Protein AF-A0A529Y7F2-F1 (afdb_monomer)

Mean predicted aligned error: 7.46 Å

Sequence (69 aa):
LRDDATAKRTGDPSQTLGAVIADRALDHGLVLRSRGNLLAFCPPLIITPEEVDEMFDRFSKAICDVLEQ

pLDDT: mean 86.32, std 18.37, range [34.31, 98.69]

Radius of gyration: 13.91 Å; Cα contacts (8 Å, |Δi|>4): 57; chains: 1; bounding box: 44×21×32 Å

Structure (mmCIF, N/CA/C/O backbone):
data_AF-A0A529Y7F2-F1
#
_entry.id   AF-A0A529Y7F2-F1
#
loop_
_atom_site.group_PDB
_atom_site.id
_atom_site.type_symbol
_atom_site.label_atom_id
_atom_site.label_alt_id
_atom_site.label_comp_id
_atom_site.label_asym_id
_atom_site.label_entity_id
_atom_site.label_seq_id
_atom_site.pdbx_PDB_ins_code
_atom_site.Cartn_x
_atom_site.Cartn_y
_atom_site.Cartn_z
_atom_site.occupancy
_atom_site.B_iso_or_equiv
_atom_site.auth_seq_id
_atom_site.auth_comp_id
_atom_site.auth_asym_id
_atom_site.auth_atom_id
_atom_site.pdbx_PDB_model_num
ATOM 1 N N . LEU A 1 1 ? 31.501 0.233 -2.123 1.00 43.47 1 LEU A N 1
ATOM 2 C CA . LEU A 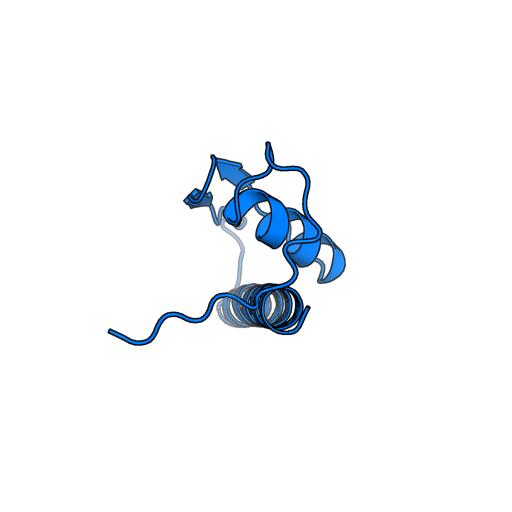1 1 ? 30.234 0.428 -2.855 1.00 43.47 1 LEU A CA 1
ATOM 3 C C . LEU A 1 1 ? 30.130 -0.752 -3.799 1.00 43.47 1 LEU A C 1
ATOM 5 O O . LEU A 1 1 ? 31.047 -0.923 -4.585 1.00 43.47 1 LEU A O 1
ATOM 9 N N . ARG A 1 2 ? 29.171 -1.654 -3.587 1.00 34.31 2 ARG A 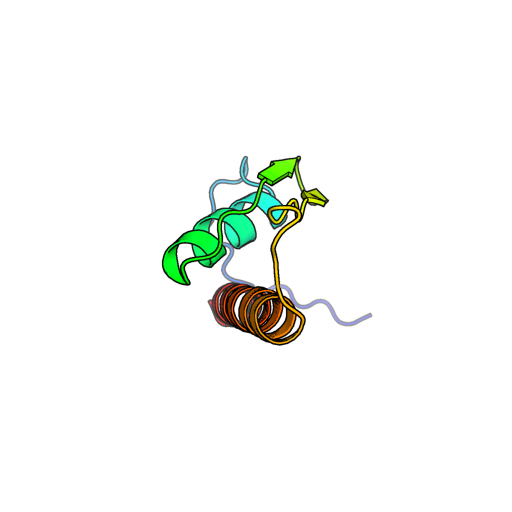N 1
ATOM 10 C CA . ARG A 1 2 ? 29.072 -2.909 -4.339 1.00 34.31 2 ARG A CA 1
ATOM 11 C C . ARG A 1 2 ? 28.148 -2.658 -5.530 1.00 34.31 2 ARG A C 1
ATOM 13 O O . ARG A 1 2 ? 26.995 -2.294 -5.327 1.00 34.31 2 ARG A O 1
ATOM 20 N N . ASP A 1 3 ? 28.703 -2.749 -6.732 1.00 50.62 3 ASP A N 1
ATOM 21 C CA . ASP A 1 3 ? 27.989 -2.636 -8.001 1.00 50.62 3 ASP A CA 1
ATOM 22 C C . ASP A 1 3 ? 27.183 -3.917 -8.262 1.00 50.62 3 ASP A C 1
ATOM 24 O O . ASP A 1 3 ? 27.735 -4.921 -8.710 1.00 50.62 3 ASP A O 1
ATOM 28 N N . ASP A 1 4 ? 25.876 -3.892 -8.000 1.00 46.81 4 ASP A N 1
ATOM 29 C CA . ASP A 1 4 ? 24.970 -4.986 -8.371 1.00 46.81 4 ASP A CA 1
ATOM 30 C C . ASP A 1 4 ? 24.397 -4.731 -9.776 1.00 46.81 4 ASP A C 1
ATOM 32 O O . ASP A 1 4 ? 23.252 -4.329 -9.977 1.00 46.81 4 ASP A O 1
ATOM 36 N N . ALA A 1 5 ? 25.245 -4.953 -10.782 1.00 51.72 5 ALA A N 1
ATOM 37 C CA . ALA A 1 5 ? 24.945 -4.812 -12.208 1.00 51.72 5 ALA A CA 1
ATOM 38 C C . ALA A 1 5 ? 24.203 -6.026 -12.817 1.00 51.72 5 ALA A C 1
ATOM 40 O O . ALA A 1 5 ? 24.438 -6.380 -13.971 1.00 51.72 5 ALA A O 1
ATOM 41 N N . THR A 1 6 ? 23.304 -6.679 -12.072 1.00 46.22 6 THR A N 1
ATOM 42 C CA . THR A 1 6 ? 22.545 -7.851 -12.564 1.00 46.22 6 THR A CA 1
ATOM 43 C C . THR A 1 6 ? 21.096 -7.900 -12.072 1.00 46.22 6 THR A C 1
ATOM 45 O O . THR A 1 6 ? 20.581 -8.973 -11.778 1.00 46.22 6 THR A O 1
ATOM 48 N N . ALA A 1 7 ? 20.402 -6.764 -12.006 1.00 51.84 7 ALA A N 1
ATOM 49 C CA . ALA A 1 7 ? 18.940 -6.777 -11.952 1.00 51.84 7 ALA A CA 1
ATOM 50 C C . ALA A 1 7 ? 18.402 -6.832 -13.390 1.00 51.84 7 ALA A C 1
ATOM 52 O O . ALA A 1 7 ? 18.581 -5.882 -14.162 1.00 51.84 7 ALA A O 1
ATOM 53 N N . LYS A 1 8 ? 17.772 -7.947 -13.780 1.00 50.25 8 LYS A N 1
ATOM 54 C CA . LYS A 1 8 ? 17.034 -8.054 -15.046 1.00 50.25 8 LYS A CA 1
ATOM 55 C C . LYS A 1 8 ? 15.863 -7.073 -15.000 1.00 50.25 8 LYS A C 1
ATOM 57 O O . LYS A 1 8 ? 14.781 -7.389 -14.536 1.00 50.25 8 LYS A O 1
ATOM 62 N N . ARG A 1 9 ? 16.074 -5.855 -15.496 1.00 55.34 9 ARG A N 1
ATOM 63 C CA . ARG A 1 9 ? 15.009 -4.862 -15.658 1.00 55.34 9 ARG A CA 1
ATOM 64 C C . ARG A 1 9 ? 14.138 -5.233 -16.855 1.00 55.34 9 ARG A C 1
ATOM 66 O O . ARG A 1 9 ? 14.273 -4.661 -17.931 1.00 55.34 9 ARG A O 1
ATOM 73 N N . THR A 1 10 ? 13.252 -6.203 -16.678 1.00 47.84 10 THR A N 1
ATOM 74 C CA . THR A 1 10 ? 12.092 -6.389 -17.555 1.00 47.84 10 THR A CA 1
ATOM 75 C C . THR A 1 10 ? 11.038 -5.359 -17.175 1.00 47.84 10 THR A C 1
ATOM 77 O O . THR A 1 10 ? 10.113 -5.631 -16.423 1.00 47.84 10 THR A O 1
ATOM 80 N N . GLY A 1 11 ? 11.221 -4.137 -17.666 1.00 57.88 11 GLY A N 1
ATOM 81 C CA . GLY A 1 11 ? 10.262 -3.051 -17.527 1.00 57.88 11 GLY A CA 1
ATOM 82 C C . GLY A 1 11 ? 10.452 -2.054 -18.660 1.00 57.88 11 GLY A C 1
ATOM 83 O O . GLY A 1 11 ? 11.572 -1.856 -19.133 1.00 57.88 11 GLY A O 1
ATOM 84 N N . ASP A 1 12 ? 9.359 -1.452 -19.120 1.00 60.12 12 ASP A N 1
ATOM 85 C CA . ASP A 1 12 ? 9.422 -0.315 -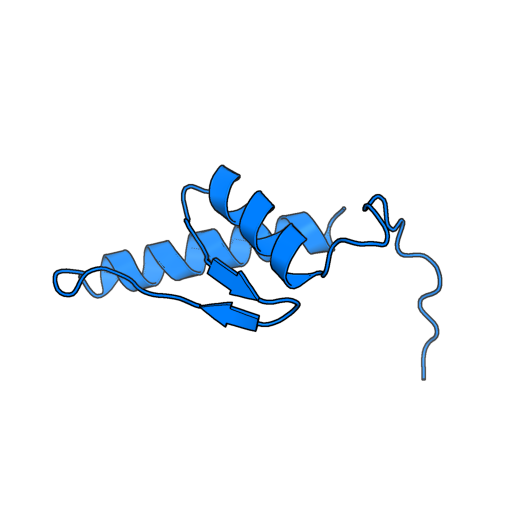20.035 1.00 60.12 12 ASP A CA 1
ATOM 86 C C . ASP A 1 12 ? 10.306 0.777 -19.394 1.00 60.12 12 ASP A C 1
ATOM 88 O O . ASP A 1 12 ? 10.029 1.173 -18.259 1.00 60.12 12 ASP A O 1
ATOM 92 N N . PRO A 1 13 ? 11.363 1.275 -20.068 1.00 62.00 13 PRO A N 1
ATOM 93 C CA . PRO A 1 13 ? 12.226 2.336 -19.544 1.00 62.00 13 PRO A CA 1
ATOM 94 C C . PRO A 1 13 ? 11.473 3.603 -19.114 1.00 62.00 13 PRO A C 1
ATOM 96 O O . PRO A 1 13 ? 12.017 4.410 -18.360 1.00 62.00 13 PRO A O 1
ATOM 99 N N . SER A 1 14 ? 10.245 3.795 -19.605 1.00 71.31 14 SER A N 1
ATOM 100 C CA . SER A 1 14 ? 9.363 4.898 -19.227 1.00 71.31 14 SER A CA 1
ATOM 101 C C . SER A 1 14 ? 8.661 4.696 -17.877 1.00 71.31 14 SER A C 1
ATOM 103 O O . SER A 1 14 ? 8.224 5.675 -17.264 1.00 71.31 14 SER A O 1
ATOM 105 N N . GLN A 1 15 ? 8.568 3.458 -17.379 1.00 79.75 15 GLN A N 1
ATOM 106 C CA . GLN A 1 15 ? 7.897 3.154 -16.122 1.00 79.75 15 GLN A CA 1
ATOM 107 C C . GLN A 1 15 ? 8.828 3.342 -14.925 1.00 79.75 15 GLN A C 1
ATOM 109 O O . GLN A 1 15 ? 9.893 2.741 -14.794 1.00 79.75 15 GLN A O 1
ATOM 114 N N . THR A 1 16 ? 8.387 4.180 -13.994 1.00 90.56 16 THR A N 1
ATOM 115 C CA . THR A 1 16 ? 9.049 4.362 -12.701 1.00 90.56 16 THR A CA 1
ATOM 116 C C . THR A 1 16 ? 8.799 3.171 -11.781 1.00 90.56 16 THR A C 1
ATOM 118 O O . THR A 1 16 ? 7.726 2.577 -11.844 1.00 90.56 16 THR A O 1
ATOM 121 N N . LEU A 1 17 ? 9.717 2.885 -10.852 1.00 91.31 17 LEU A N 1
ATOM 122 C CA . LEU A 1 17 ? 9.561 1.795 -9.879 1.00 91.31 17 LEU A CA 1
ATOM 123 C C . LEU A 1 17 ? 8.246 1.904 -9.090 1.00 91.31 17 LEU A C 1
ATOM 125 O O . LEU A 1 17 ? 7.571 0.903 -8.881 1.00 91.31 17 LEU A O 1
ATOM 129 N N . GLY A 1 18 ? 7.833 3.120 -8.718 1.00 93.50 18 GLY A N 1
ATOM 130 C CA . GLY A 1 18 ? 6.536 3.326 -8.065 1.00 93.50 18 GLY A CA 1
ATOM 131 C C . GLY A 1 18 ? 5.335 2.949 -8.943 1.00 93.50 18 GLY A C 1
ATOM 132 O O . GLY A 1 18 ? 4.333 2.475 -8.423 1.00 93.50 18 GLY A O 1
ATOM 133 N N . ALA A 1 19 ? 5.424 3.093 -10.268 1.00 93.88 19 ALA A N 1
ATOM 134 C CA . ALA A 1 19 ? 4.373 2.634 -11.179 1.00 93.88 19 ALA A CA 1
ATOM 135 C C . ALA A 1 19 ? 4.312 1.101 -11.233 1.00 93.88 19 ALA A C 1
ATOM 137 O O . ALA A 1 19 ? 3.226 0.544 -11.124 1.00 93.88 19 ALA A O 1
ATOM 138 N N . VAL A 1 20 ? 5.472 0.440 -11.290 1.00 94.69 20 VAL A N 1
ATOM 139 C CA . VAL A 1 20 ? 5.574 -1.029 -11.276 1.00 94.69 20 VAL A CA 1
ATOM 140 C C . VAL A 1 20 ? 5.017 -1.614 -9.974 1.00 94.69 20 VAL A C 1
ATOM 142 O O . VAL A 1 20 ? 4.250 -2.571 -10.002 1.00 94.69 20 VAL A O 1
ATOM 145 N N . ILE A 1 21 ? 5.351 -1.016 -8.826 1.00 95.75 21 ILE A N 1
ATOM 146 C CA . ILE A 1 21 ? 4.818 -1.451 -7.527 1.00 95.75 21 ILE A CA 1
ATOM 147 C C . ILE A 1 21 ? 3.305 -1.220 -7.445 1.00 95.75 21 ILE A C 1
ATOM 149 O O . ILE A 1 21 ? 2.603 -2.071 -6.915 1.00 95.75 21 ILE A O 1
ATOM 153 N N . ALA A 1 22 ? 2.789 -0.095 -7.955 1.00 95.56 22 A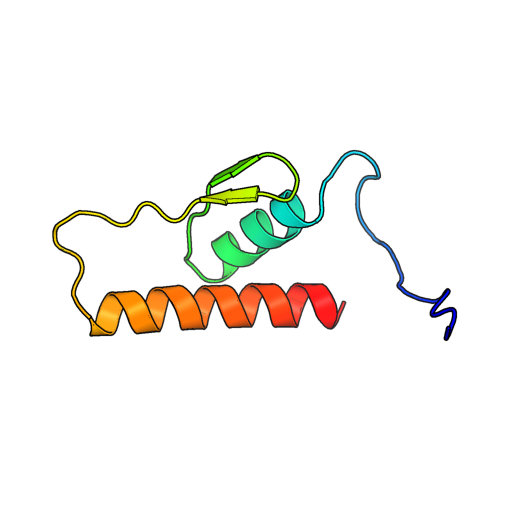LA A N 1
ATOM 154 C CA . ALA A 1 22 ? 1.349 0.173 -7.945 1.00 95.56 22 ALA A CA 1
ATOM 155 C C . ALA A 1 22 ? 0.559 -0.832 -8.799 1.00 95.56 22 ALA A C 1
ATOM 157 O 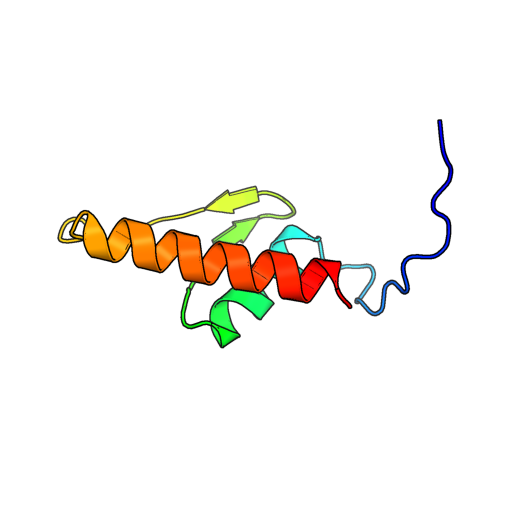O . ALA A 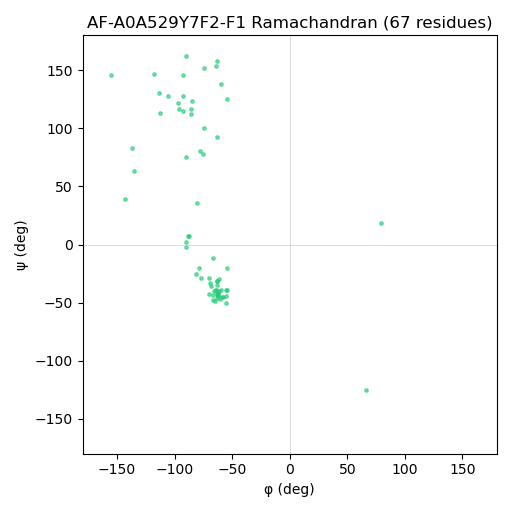1 22 ? -0.515 -1.255 -8.381 1.00 95.56 22 ALA A O 1
ATOM 158 N N . ASP A 1 23 ? 1.100 -1.227 -9.954 1.00 95.12 23 ASP A N 1
ATOM 159 C CA . ASP A 1 23 ? 0.518 -2.265 -10.809 1.00 95.12 23 ASP A CA 1
ATOM 160 C C . ASP A 1 23 ? 0.524 -3.622 -10.095 1.00 95.12 23 ASP A C 1
ATOM 162 O O . ASP A 1 23 ? -0.519 -4.249 -9.937 1.00 95.12 23 ASP A O 1
ATOM 166 N N . ARG A 1 24 ? 1.665 -4.016 -9.511 1.00 96.44 24 ARG A N 1
ATOM 167 C CA . ARG A 1 24 ? 1.749 -5.264 -8.740 1.00 96.44 24 ARG A CA 1
ATOM 168 C C . ARG A 1 24 ? 0.853 -5.260 -7.499 1.00 96.44 24 ARG A C 1
ATOM 170 O O . ARG A 1 24 ? 0.301 -6.290 -7.134 1.00 96.44 24 ARG A O 1
ATOM 177 N N . ALA A 1 25 ? 0.686 -4.119 -6.835 1.00 97.44 25 ALA A N 1
ATOM 178 C CA . ALA A 1 25 ? -0.211 -3.986 -5.690 1.00 97.44 25 ALA A CA 1
ATOM 179 C C . ALA A 1 25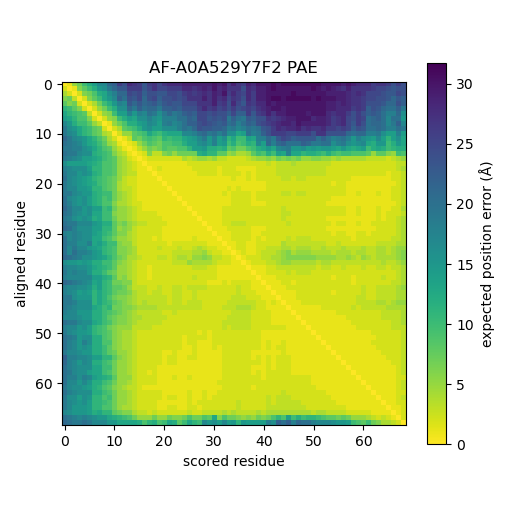 ? -1.676 -4.247 -6.072 1.00 97.44 25 ALA A C 1
ATOM 181 O O . ALA A 1 25 ? -2.417 -4.804 -5.258 1.00 97.44 25 ALA A O 1
ATOM 182 N N . LEU A 1 26 ? -2.077 -3.920 -7.307 1.00 97.00 26 LEU A N 1
ATOM 183 C CA . LEU A 1 26 ? -3.423 -4.192 -7.806 1.00 97.00 26 LEU A CA 1
ATOM 184 C C . LEU A 1 26 ? -3.708 -5.698 -7.875 1.00 97.00 26 LEU A C 1
ATOM 186 O O . LEU A 1 26 ? -4.797 -6.115 -7.478 1.00 97.00 26 LEU A O 1
ATOM 190 N N . ASP A 1 27 ? -2.723 -6.510 -8.272 1.00 97.44 27 ASP A N 1
ATOM 191 C CA . ASP A 1 27 ? -2.826 -7.979 -8.269 1.00 97.44 27 ASP A CA 1
ATOM 192 C C . ASP A 1 27 ? -3.062 -8.541 -6.854 1.00 97.44 27 ASP A C 1
ATOM 194 O O . ASP A 1 27 ? -3.737 -9.556 -6.682 1.00 97.44 27 ASP A O 1
ATOM 198 N N . HIS A 1 28 ? -2.562 -7.845 -5.826 1.00 96.94 28 HIS A N 1
ATOM 199 C CA . HIS A 1 28 ? -2.772 -8.171 -4.408 1.00 96.94 28 HIS A CA 1
ATOM 200 C C . HIS A 1 28 ? -4.031 -7.524 -3.806 1.00 96.94 28 HIS A C 1
ATOM 202 O O . HIS A 1 28 ? -4.245 -7.603 -2.596 1.00 96.94 28 HIS A O 1
ATOM 208 N N . GLY A 1 29 ? -4.877 -6.880 -4.617 1.00 96.94 29 GLY A N 1
ATOM 209 C CA . GLY A 1 29 ? -6.116 -6.237 -4.170 1.00 96.94 29 GLY A CA 1
ATOM 210 C C . GLY A 1 29 ? -5.923 -4.868 -3.507 1.00 96.94 29 GLY A C 1
ATOM 211 O O . GLY A 1 29 ? -6.813 -4.399 -2.799 1.00 96.94 29 GLY A O 1
ATOM 212 N N . LEU A 1 30 ? -4.774 -4.219 -3.715 1.00 97.94 30 LEU A N 1
ATOM 213 C CA . LEU A 1 30 ? -4.460 -2.897 -3.182 1.00 97.94 30 LEU A CA 1
ATOM 214 C C . LEU A 1 30 ? -4.351 -1.859 -4.306 1.00 97.94 30 LEU A C 1
ATOM 216 O O . LEU A 1 30 ? -3.415 -1.860 -5.101 1.00 97.94 30 LEU A O 1
ATOM 220 N N . VAL A 1 31 ? -5.280 -0.904 -4.328 1.00 97.06 31 VAL A N 1
ATOM 221 C CA . VAL A 1 31 ? -5.254 0.203 -5.293 1.00 97.06 31 VAL A CA 1
ATOM 222 C C . VAL A 1 31 ? -4.374 1.334 -4.763 1.00 97.06 31 VAL A C 1
ATOM 224 O O . VAL A 1 31 ? -4.708 1.970 -3.763 1.00 97.06 31 VAL A O 1
ATOM 227 N N . LEU A 1 32 ? -3.276 1.628 -5.463 1.00 96.88 32 LEU A N 1
ATOM 228 C CA . LEU A 1 32 ? -2.381 2.744 -5.146 1.00 96.88 32 LEU A CA 1
ATOM 229 C C . LEU A 1 32 ? -2.328 3.764 -6.275 1.00 96.88 32 LEU A C 1
ATOM 231 O O . LEU A 1 32 ? -2.353 3.428 -7.459 1.00 96.88 32 LEU A O 1
ATOM 235 N N . ARG A 1 33 ? -2.173 5.036 -5.903 1.00 94.81 33 ARG A N 1
ATOM 236 C CA . ARG A 1 33 ? -1.871 6.100 -6.862 1.00 94.81 33 ARG A CA 1
ATOM 237 C C . ARG A 1 33 ? -0.368 6.349 -6.894 1.00 94.81 33 ARG A C 1
ATOM 239 O O . ARG A 1 33 ? 0.192 6.834 -5.911 1.00 94.81 33 ARG A O 1
ATOM 246 N N . SER A 1 34 ? 0.258 6.103 -8.041 1.00 93.81 34 SER A N 1
ATOM 247 C CA . SER A 1 34 ? 1.660 6.451 -8.282 1.00 93.81 34 SER A CA 1
ATOM 248 C C . SER A 1 34 ? 1.816 7.830 -8.938 1.00 93.81 34 SER A C 1
ATOM 250 O O . SER A 1 34 ? 0.994 8.289 -9.738 1.00 93.81 34 SER A O 1
ATOM 252 N N . ARG A 1 35 ? 2.893 8.527 -8.576 1.00 91.88 35 ARG A N 1
ATOM 253 C CA . ARG A 1 35 ? 3.410 9.734 -9.236 1.00 91.88 35 ARG A CA 1
ATOM 254 C C . ARG A 1 35 ? 4.926 9.599 -9.321 1.00 91.88 35 ARG A C 1
ATOM 256 O O . ARG A 1 35 ? 5.660 10.086 -8.466 1.00 91.88 35 ARG A O 1
ATOM 263 N N . GLY A 1 36 ? 5.394 8.889 -10.341 1.00 88.25 36 GLY A N 1
ATOM 264 C CA . GLY A 1 36 ? 6.789 8.471 -10.407 1.00 88.25 36 GLY A CA 1
ATOM 265 C C . GLY A 1 36 ? 7.100 7.472 -9.289 1.00 88.25 36 GLY A C 1
ATOM 266 O O . GLY A 1 36 ? 6.387 6.489 -9.117 1.00 88.25 36 GLY A O 1
ATOM 267 N N . ASN A 1 37 ? 8.116 7.762 -8.474 1.00 89.38 37 ASN A N 1
ATOM 268 C CA . ASN A 1 37 ? 8.471 6.940 -7.307 1.00 89.38 37 ASN A CA 1
ATOM 269 C C . ASN A 1 37 ? 7.719 7.320 -6.017 1.00 89.38 37 ASN A C 1
ATOM 271 O O . ASN A 1 37 ? 8.036 6.803 -4.951 1.00 89.38 37 ASN A O 1
ATOM 275 N N . LEU A 1 38 ? 6.740 8.225 -6.096 1.00 93.06 38 LEU A N 1
ATOM 276 C CA . LEU A 1 38 ? 5.850 8.548 -4.984 1.00 93.06 38 LEU A CA 1
ATOM 277 C C . LEU A 1 38 ? 4.591 7.677 -5.059 1.00 93.06 38 LEU A C 1
ATOM 279 O O . LEU A 1 38 ? 3.916 7.672 -6.090 1.00 93.06 38 LEU A O 1
ATOM 283 N N . LEU A 1 39 ? 4.250 7.004 -3.961 1.00 95.56 39 LEU A N 1
ATOM 284 C CA . LEU A 1 39 ? 3.012 6.241 -3.798 1.00 95.56 39 LEU A CA 1
ATOM 285 C C . LEU A 1 39 ? 2.130 6.899 -2.738 1.00 95.56 39 LEU A C 1
ATOM 287 O O . LEU A 1 39 ? 2.601 7.211 -1.646 1.00 95.56 39 LEU A O 1
ATOM 291 N N . ALA A 1 40 ? 0.859 7.119 -3.067 1.00 96.38 40 ALA A N 1
ATOM 292 C CA . ALA A 1 40 ? -0.118 7.687 -2.148 1.00 96.38 40 ALA A CA 1
ATOM 293 C C . ALA A 1 40 ? -1.096 6.615 -1.654 1.00 96.38 40 ALA A C 1
ATOM 295 O O . ALA A 1 40 ? -1.746 5.943 -2.459 1.00 96.38 40 ALA A O 1
ATOM 296 N N . PHE A 1 41 ? -1.231 6.527 -0.331 1.00 97.19 41 PHE A N 1
ATOM 297 C CA . PHE A 1 41 ? -2.259 5.758 0.362 1.00 97.19 41 PHE A CA 1
ATOM 298 C C . PHE A 1 41 ? -3.401 6.710 0.728 1.00 97.19 41 PHE A C 1
ATOM 300 O O . PHE A 1 41 ? -3.183 7.725 1.390 1.00 97.19 41 PHE A O 1
ATOM 307 N N . CYS A 1 42 ? -4.613 6.418 0.260 1.00 96.19 42 CYS A N 1
ATOM 308 C CA . CYS A 1 42 ? -5.809 7.219 0.532 1.00 96.19 42 CYS A CA 1
ATOM 309 C C . CYS A 1 42 ? -6.983 6.298 0.898 1.00 96.19 42 CYS A C 1
ATOM 311 O O . CYS A 1 42 ? -7.950 6.228 0.135 1.00 96.19 42 CYS A O 1
ATOM 313 N N . PRO A 1 43 ? -6.889 5.546 2.012 1.00 96.38 43 PRO A N 1
ATOM 314 C CA . PRO A 1 43 ? -7.982 4.687 2.444 1.00 96.38 43 PRO A CA 1
ATOM 315 C C . PRO A 1 43 ? -9.229 5.518 2.799 1.00 96.38 43 PRO A C 1
ATOM 317 O O . PRO A 1 43 ? -9.123 6.714 3.094 1.00 96.38 43 PRO A O 1
ATOM 320 N N . PRO A 1 44 ? -10.426 4.911 2.776 1.00 96.38 44 PRO A N 1
ATOM 321 C CA . PRO A 1 44 ? -11.643 5.576 3.222 1.00 96.38 44 PRO A CA 1
ATOM 322 C C . PRO A 1 44 ? -11.575 5.907 4.722 1.00 96.38 44 PRO A C 1
ATOM 324 O O . PRO A 1 44 ? -10.922 5.215 5.496 1.00 96.38 44 PRO A O 1
ATOM 327 N N . LEU A 1 45 ? -12.309 6.936 5.160 1.00 97.88 45 LEU A N 1
ATOM 328 C CA . LEU A 1 45 ? -12.301 7.387 6.565 1.00 97.88 45 LEU A CA 1
ATOM 329 C C . LEU A 1 45 ? -12.904 6.380 7.559 1.00 97.88 45 LEU A C 1
ATOM 331 O O . LEU A 1 45 ? -12.782 6.569 8.764 1.00 97.88 45 LEU A O 1
ATOM 335 N N . ILE A 1 46 ? -13.576 5.345 7.057 1.00 98.06 46 ILE A N 1
ATOM 336 C CA . ILE A 1 46 ? -14.194 4.282 7.857 1.00 98.06 46 ILE A CA 1
ATOM 337 C C . ILE A 1 46 ? -13.254 3.092 8.111 1.00 98.06 46 ILE A C 1
ATOM 339 O O . ILE A 1 46 ? -13.701 2.123 8.713 1.00 98.06 46 ILE A O 1
ATOM 343 N N . ILE A 1 47 ? -12.001 3.150 7.637 1.00 98.44 47 ILE A N 1
ATOM 344 C CA . ILE A 1 47 ? -11.034 2.048 7.752 1.00 98.44 47 ILE A CA 1
ATOM 345 C C . ILE A 1 47 ? -10.757 1.680 9.219 1.00 98.44 47 ILE A C 1
ATOM 347 O O . ILE A 1 47 ? -10.594 2.566 10.064 1.00 98.44 47 ILE A O 1
ATOM 351 N N . THR A 1 48 ? -10.678 0.385 9.524 1.00 98.69 48 THR A N 1
ATOM 352 C CA . THR A 1 48 ? -10.296 -0.108 10.860 1.00 98.69 48 THR A CA 1
ATOM 353 C C . THR A 1 48 ? -8.779 -0.312 10.985 1.00 98.69 48 THR A C 1
ATOM 355 O O . THR A 1 48 ? -8.081 -0.393 9.973 1.00 98.69 48 THR A O 1
ATOM 358 N N . PRO A 1 49 ? -8.223 -0.412 12.209 1.00 98.44 49 PRO A N 1
ATOM 359 C CA . PRO A 1 49 ? -6.810 -0.746 12.397 1.00 98.44 49 PRO A CA 1
ATOM 360 C C . PRO A 1 49 ? -6.396 -2.056 11.708 1.00 98.44 49 PRO A C 1
ATOM 362 O O . PRO A 1 49 ? -5.344 -2.110 11.083 1.00 98.44 49 PRO A O 1
ATOM 365 N N . GLU A 1 50 ? -7.250 -3.080 11.739 1.00 98.62 50 GLU A N 1
ATOM 366 C CA . GLU A 1 50 ? -6.975 -4.380 11.116 1.00 98.62 50 GLU A CA 1
ATOM 367 C C . GLU A 1 50 ? -6.943 -4.284 9.581 1.00 98.62 50 GLU A C 1
ATOM 369 O O . GLU A 1 50 ? -6.137 -4.938 8.922 1.00 98.62 50 GLU A O 1
ATOM 374 N N . GLU A 1 51 ? -7.789 -3.436 8.992 1.00 98.38 51 GLU A N 1
ATOM 375 C CA . GLU A 1 51 ? -7.765 -3.159 7.551 1.00 98.38 51 GLU A CA 1
ATOM 376 C C . GLU A 1 51 ? -6.526 -2.343 7.141 1.00 98.38 51 GLU A C 1
ATOM 378 O O . GLU A 1 51 ? -6.043 -2.477 6.014 1.00 98.38 51 GLU A O 1
ATOM 383 N N . VAL A 1 52 ? -5.979 -1.513 8.041 1.00 98.31 52 VAL A N 1
ATOM 384 C CA . VAL A 1 52 ? -4.687 -0.838 7.823 1.00 98.31 52 VAL A CA 1
ATOM 385 C C . VAL A 1 52 ? -3.553 -1.860 7.784 1.00 98.31 52 VAL A C 1
ATOM 387 O O . VAL A 1 52 ? -2.711 -1.780 6.888 1.00 98.31 52 VAL A O 1
ATOM 390 N N . ASP A 1 53 ? -3.549 -2.834 8.693 1.00 98.56 53 ASP A N 1
ATOM 391 C CA . ASP A 1 53 ? -2.566 -3.921 8.675 1.00 98.56 53 ASP A CA 1
ATOM 392 C C . ASP A 1 53 ? -2.668 -4.719 7.365 1.00 98.56 53 ASP A C 1
ATOM 394 O O . ASP A 1 53 ? -1.671 -4.886 6.660 1.00 98.56 53 ASP A O 1
ATOM 398 N N . GLU A 1 54 ? -3.884 -5.093 6.949 1.00 98.38 54 GLU A N 1
ATOM 399 C CA . GLU A 1 54 ? -4.103 -5.798 5.681 1.00 98.38 54 GLU A CA 1
ATOM 400 C C . GLU A 1 54 ? -3.625 -4.980 4.462 1.00 98.38 54 GLU A C 1
ATOM 402 O O . GLU A 1 54 ? -3.036 -5.519 3.517 1.00 98.38 54 GLU A O 1
ATOM 407 N N . MET A 1 55 ? -3.842 -3.661 4.473 1.00 98.38 55 MET A N 1
ATOM 408 C CA . MET A 1 55 ? -3.355 -2.748 3.437 1.00 98.38 55 MET A CA 1
ATOM 409 C C . MET A 1 55 ? -1.823 -2.799 3.316 1.00 98.38 55 MET A C 1
ATOM 411 O O . MET A 1 55 ? -1.299 -2.876 2.200 1.00 98.38 55 MET A O 1
ATOM 415 N N . PHE A 1 56 ? -1.095 -2.787 4.435 1.00 98.25 56 PHE A N 1
ATOM 416 C CA . PHE A 1 56 ? 0.370 -2.856 4.429 1.00 98.25 56 PHE A CA 1
ATOM 417 C C . PHE A 1 56 ? 0.913 -4.265 4.161 1.00 98.25 56 PHE A C 1
ATOM 419 O O . PHE A 1 56 ? 1.973 -4.390 3.540 1.00 98.25 56 PHE A O 1
ATOM 426 N N . ASP A 1 57 ? 0.180 -5.316 4.520 1.00 98.50 57 ASP A N 1
ATOM 427 C CA . ASP A 1 57 ? 0.517 -6.694 4.156 1.00 98.50 57 ASP A CA 1
ATOM 428 C C . ASP A 1 57 ? 0.474 -6.891 2.638 1.00 98.50 57 ASP A C 1
ATOM 430 O O . ASP A 1 57 ? 1.407 -7.437 2.042 1.00 98.50 57 ASP A O 1
ATOM 434 N N . ARG A 1 58 ? -0.586 -6.400 1.981 1.00 98.25 58 ARG A N 1
ATOM 435 C CA . ARG A 1 58 ? -0.709 -6.418 0.512 1.00 98.25 58 ARG A CA 1
ATOM 436 C C . ARG A 1 58 ? 0.397 -5.600 -0.150 1.00 98.25 58 ARG A C 1
ATOM 438 O O . ARG A 1 58 ? 0.988 -6.041 -1.134 1.00 98.25 58 ARG A O 1
ATOM 445 N N . PHE A 1 59 ? 0.715 -4.432 0.406 1.00 98.12 59 PHE A N 1
ATOM 446 C CA . PHE A 1 59 ? 1.805 -3.598 -0.096 1.00 98.12 59 PHE A CA 1
ATOM 447 C C . PHE A 1 59 ? 3.171 -4.289 0.015 1.00 98.12 59 PHE A C 1
ATOM 449 O O . PHE A 1 59 ? 3.958 -4.261 -0.931 1.00 98.12 59 PHE A O 1
ATOM 456 N N . SER A 1 60 ? 3.438 -4.949 1.144 1.00 97.94 60 SER A N 1
ATOM 457 C CA . SER A 1 60 ? 4.683 -5.686 1.376 1.00 97.94 60 SER A CA 1
ATOM 458 C C . SER A 1 60 ? 4.843 -6.838 0.385 1.00 97.94 60 SER A C 1
ATOM 460 O O . SER A 1 60 ? 5.908 -6.974 -0.213 1.00 97.94 60 SER A O 1
ATOM 462 N N . LYS A 1 61 ? 3.771 -7.603 0.129 1.00 97.75 61 LYS A N 1
ATOM 463 C CA . LYS A 1 61 ? 3.754 -8.652 -0.907 1.00 97.75 61 LYS A CA 1
ATOM 464 C C . LYS A 1 61 ? 4.083 -8.091 -2.289 1.00 97.75 61 LYS A C 1
ATOM 466 O O . LYS A 1 61 ? 4.929 -8.642 -2.982 1.00 97.75 61 LYS A O 1
ATOM 471 N N . ALA A 1 62 ? 3.490 -6.955 -2.655 1.00 97.00 62 ALA A N 1
ATOM 472 C CA . ALA A 1 62 ? 3.765 -6.312 -3.936 1.00 97.00 62 ALA A CA 1
ATOM 473 C C . ALA A 1 62 ? 5.236 -5.886 -4.085 1.00 97.00 62 ALA A C 1
ATOM 475 O O . ALA A 1 62 ? 5.812 -6.045 -5.159 1.00 97.00 62 ALA A O 1
ATOM 476 N N . ILE A 1 63 ? 5.860 -5.369 -3.021 1.00 96.31 63 ILE A N 1
ATOM 477 C CA . ILE A 1 63 ? 7.291 -5.035 -3.031 1.00 96.31 63 ILE A CA 1
ATOM 478 C C . ILE A 1 63 ? 8.145 -6.297 -3.156 1.00 96.31 63 ILE A C 1
ATOM 480 O O . ILE A 1 63 ? 9.054 -6.309 -3.982 1.00 96.31 63 ILE A O 1
ATOM 484 N N . CYS A 1 64 ? 7.872 -7.334 -2.359 1.00 96.69 64 CYS A N 1
ATOM 485 C CA . CYS A 1 64 ? 8.599 -8.602 -2.425 1.00 96.69 64 CYS A CA 1
ATOM 486 C C . CYS A 1 64 ? 8.561 -9.176 -3.841 1.00 96.69 64 CYS A C 1
ATOM 488 O O . CYS A 1 64 ? 9.617 -9.411 -4.418 1.00 96.69 64 CYS A O 1
ATOM 490 N N . ASP A 1 65 ? 7.376 -9.261 -4.447 1.00 95.38 65 ASP A N 1
ATOM 491 C CA . ASP A 1 65 ? 7.222 -9.725 -5.823 1.00 95.38 65 ASP A CA 1
ATOM 492 C C . ASP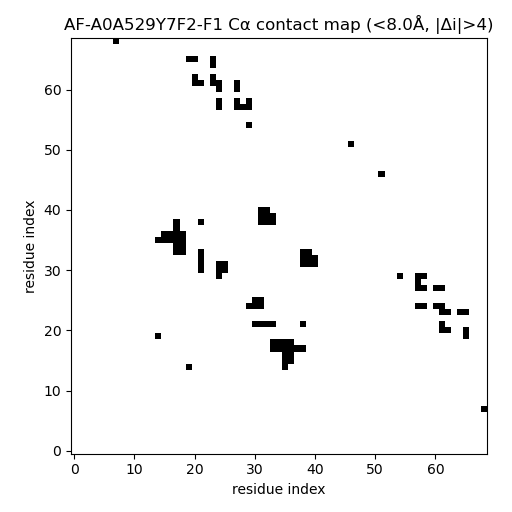 A 1 65 ? 8.073 -8.912 -6.802 1.00 95.38 65 ASP A C 1
ATOM 494 O O . ASP A 1 65 ? 8.693 -9.482 -7.692 1.00 95.38 65 ASP A O 1
ATOM 498 N N . VAL A 1 66 ? 8.094 -7.580 -6.680 1.00 94.12 66 VAL A N 1
ATOM 499 C CA . VAL A 1 66 ? 8.874 -6.705 -7.574 1.00 94.12 66 VAL A CA 1
ATOM 500 C C . VAL A 1 66 ? 10.382 -6.863 -7.364 1.00 94.12 66 VAL A C 1
ATOM 502 O O . VAL A 1 66 ? 11.137 -6.723 -8.322 1.00 94.12 66 VAL A O 1
ATOM 505 N N . LEU A 1 67 ? 10.830 -7.129 -6.137 1.00 91.81 67 LEU A N 1
ATOM 506 C CA . LEU A 1 67 ? 12.249 -7.304 -5.815 1.00 91.81 67 LEU A CA 1
ATOM 507 C C . LEU A 1 67 ? 12.776 -8.709 -6.135 1.00 91.81 67 LEU A C 1
ATOM 509 O O . LEU A 1 67 ? 13.977 -8.863 -6.339 1.00 91.81 67 LEU A O 1
ATOM 513 N N . GLU A 1 68 ? 11.903 -9.715 -6.156 1.00 87.75 68 GLU A N 1
ATOM 514 C CA . GLU A 1 68 ? 12.245 -11.115 -6.438 1.00 87.75 68 GLU A CA 1
ATOM 515 C C . GLU A 1 68 ? 12.156 -11.485 -7.936 1.00 87.75 68 GLU A C 1
ATOM 517 O O . GLU A 1 68 ? 12.485 -12.614 -8.307 1.00 87.75 68 GLU A O 1
ATOM 522 N N . GLN A 1 69 ? 11.743 -10.544 -8.796 1.00 62.94 69 GLN A N 1
ATOM 523 C CA . GLN A 1 69 ? 11.721 -10.659 -10.267 1.00 62.94 69 GLN A CA 1
ATOM 524 C C . GLN A 1 69 ? 13.085 -10.372 -10.915 1.00 62.94 69 GLN A C 1
ATOM 526 O O . GLN A 1 69 ? 13.429 -11.091 -11.886 1.00 62.94 69 GLN A O 1
#

Nearest PDB structures (foldseek):
  4e3q-assembly1_A  TM=8.647E-01  e=5.282E-03  Vibrio fluvialis
  4e3r-assembly1_A  TM=9.359E-01  e=1.107E-02  Vibrio fluvialis
  8wqj-assembly1_B  TM=9.258E-01  e=4.252E-02  Shimia marina
  5ti8-assembly1_A  TM=9.215E-01  e=8.913E-02  Pseudomonas sp. M1
  8k91-assembly1_C  TM=5.237E-01  e=6.272E-01  Meiothermus taiwanensis

Secondary structure (DSSP, 8-state):
----------S-TT--HHHHHHHHHHHTT---EEETTEEE----TT--HHHHHHHHHHHHHHHHHHH--

Foldseek 3Di:
DDDPPDDPPPDDPPAAPQNQLQVLLVVLVAHWDDDRNDIDDDDDPPDDPVNVVSNVVSSVVSVCVSVVD

Solvent-accessible surface area (backbone atoms only — not comparable to full-atom values): 4287 Å² total; per-residue (Å²): 135,86,84,79,89,76,74,72,75,89,62,64,91,86,61,35,69,24,43,56,37,28,55,43,12,44,79,57,74,36,89,51,51,54,62,51,75,44,73,50,88,81,78,66,95,83,67,49,74,69,56,52,51,52,53,52,52,28,46,50,51,17,48,49,56,66,73,75,95

=== Feature glossary ===
The record interleaves many kinds of information about one protein. Here is each kind framed as the question it answers.

Q: What known structures does this most resemble?
A: Structural nearest neighbors (via Foldseek easy-search vs the PDB). Reported per hit: target PDB id, E-value, and alignment TM-score. A TM-score above ~0.5 is the conventional threshold for 'same fold'.

Q: Where is each backbone atom in 3D?
A: The mmCIF table is the protein's shape written out atom by atom. For each backbone N, Cα, C, and carbonyl O, it records an (x, y, z) coordinate triple in Å plus the residue type, chain letter, and residue number.

Q: What are the backbone torsion angles?
A: The φ/ψ torsion pair specifies the backbone conformation at each residue. φ rotates about the N–Cα bond, ψ about the Cα–C bond. Steric clashes forbid most of the (φ, ψ) plane — the allowed regions (α-helix basin, β-sheet basin, left-handed helix) are the Ramachandran-allowed regions.

Q: Which residues are buried vs exposed?
A: Solvent-accessible surface area (SASA) is the area in Å² traced out by the centre of a 1.4 Å probe sphere (a water molecule) rolled over the protein's van der Waals surface (Shrake–Rupley / Lee–Richards construction). Buried residues have near-zero SASA; fully exposed residues can exceed 200 Å². The total SASA scales roughly with the number of surface residues.

Q: How confident is the AlphaFold model at each residue?
A: pLDDT is the predicted lDDT-Cα score: AlphaFold's confidence that the local environment of each residue (all inter-atomic distances within 15 Å) is correctly placed. It is a per-residue number between 0 and 100, with higher meaning more reliable.

Q: What does the local fold look like, residue by residue?
A: 3Di is Foldseek's structural alphabet. Each residue is assigned one of twenty discrete states based on how its Cα sits relative to its spatial (not sequential) neighbors. Aligning 3Di strings finds structural homologs roughly as well as full 3D superposition, but orders of magnitude faster.

Q: How big and how compact is the whole molecule?
A: Radius of gyration (Rg) is the root-mean-square distance of Cα atoms from their centroid — a single number for overall size and compactness. A globular domain of N residues has Rg ≈ 2.2·N^0.38 Å; an extended or disordered chain has a much larger Rg. The Cα contact count is the number of residue pairs whose Cα atoms are within 8 Å and are more than four positions apart in sequence — a standard proxy for tertiary packing density. The bounding box is the smallest axis-aligned box enclosing all Cα atoms.

Q: Which residues are in helices, strands, or loops?
A: DSSP 8-state secondary structure assigns each residue one of H (α-helix), G (3₁₀-helix), I (π-helix), E (extended β-strand), B (isolated β-bridge), T (hydrogen-bonded turn), S (bend), or '-' (coil). The assignment is computed from backbone hydrogen-bond geometry via the Kabsch–Sander algorithm.

Q: How mobile is each atom in the crystal?
A: Crystallographic B-factors measure how much each atom's electron density is smeared out, in Å². They rise in mobile loops and surface residues and fall in the buried interior. In AlphaFold models this column is repurposed to hold pLDDT instead.

Q: What if only a Cα trace is available?
A: P-SEA three-state annotation labels each residue as helix, strand, or coil based purely on the geometry of the Cα trace. It serves as a fallback when the full backbone (and thus DSSP) is unavailable.

Q: What family and function is it annotated with?
A: Database cross-references. InterPro integrates a dozen domain/family signature databases into unified entries with residue-range hits. GO terms attach function/process/location labels with evidence codes. CATH codes position the fold in a four-level structural taxonomy. Organism is the NCBI-taxonomy species name.

Q: Are the domains correctly placed relative to each other?
A: Predicted Aligned Error (PAE) is an AlphaFold confidence matrix: entry (i, j) is the expected error in the position of residue j, in ångströms, when the prediction is superimposed on the true structure at residue i. Low PAE within a block of residues means that block is internally rigid and well-predicted; high PAE between two blocks means their relative placement is uncertain even if each block individually is confident.

Q: What do the diagnostic plots show?
A: Three diagnostic plots accompany the record. The Cα contact map visualizes the tertiary structure as a 2D adjacency matrix (8 Å cutoff, sequence-local contacts suppressed). The Ramachandran plot shows the distribution of backbone (φ, ψ) torsions, with points in the α and β basins reflecting secondary structure content. The PAE plot shows AlphaFold's inter-residue confidence as a color matrix.

Q: What is the amino-acid chain?
A: Primary structure: the covalent order of the twenty standard amino acids along the backbone. Two proteins with the same sequence will (almost always) fold to the same structure; two with 30% identity often share a fold but not the details.

Q: What do the rendered images show?
A: The six renders are orthographic views along the three Cartesian axes in both directions. Representation (cartoon, sticks, or surface) and color scheme (sequence-rainbow or by-chain) vary across proteins so the training set covers a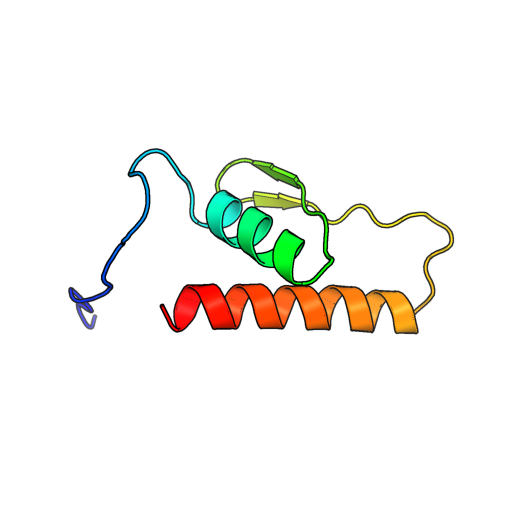ll the common visualization conventions.